Protein AF-A0A8T4UJD9-F1 (afdb_monomer_lite)

Foldseek 3Di:
DPDPDDDPDDDDDDQAAADLPDDQDDPPHGDAFRRRNCAQLQVRDGVVSRVVLVVLVVVCVVVVHRSSVRSCVPQVVLSVVSNLVNVLVVPDDPVNVVVVCVLCVDPQNVVLVVVDDNSCCVVRVVVSCVVPVVCCVSVVVSPVPPD

Radius of gyration: 18.5 Å; chains: 1; bounding box: 50×48×46 Å

Structure (mmCIF, N/CA/C/O backbone):
data_AF-A0A8T4UJD9-F1
#
_entry.id   AF-A0A8T4UJD9-F1
#
loop_
_atom_site.group_PDB
_atom_site.id
_atom_site.type_symbol
_atom_site.label_atom_id
_atom_site.label_alt_id
_atom_site.label_comp_id
_atom_site.label_asym_id
_atom_site.label_entity_id
_atom_site.label_seq_id
_atom_site.pdbx_PDB_ins_code
_atom_site.Cartn_x
_atom_site.Cartn_y
_atom_site.Cartn_z
_atom_site.occupancy
_atom_site.B_iso_or_equiv
_atom_site.auth_seq_id
_atom_site.auth_comp_id
_atom_site.auth_asym_id
_atom_site.auth_atom_id
_atom_site.pdbx_PDB_model_num
ATOM 1 N N . LYS A 1 1 ? -27.095 26.335 7.998 1.00 52.41 1 LYS A N 1
ATOM 2 C CA . LYS A 1 1 ? -27.497 26.875 6.674 1.00 52.41 1 LYS A CA 1
ATOM 3 C C . LYS A 1 1 ? -27.623 25.713 5.691 1.00 52.41 1 LYS A C 1
ATOM 5 O O . LYS A 1 1 ? -26.601 25.126 5.369 1.00 52.41 1 LYS A O 1
ATOM 10 N N . LYS A 1 2 ? -28.837 25.340 5.259 1.00 57.31 2 LYS A N 1
ATOM 11 C CA . LYS A 1 2 ? -29.008 24.447 4.098 1.00 57.31 2 LYS A CA 1
ATOM 12 C C . LYS A 1 2 ? -28.735 25.287 2.853 1.00 57.31 2 LYS A C 1
ATOM 14 O O . LYS A 1 2 ? -29.499 26.200 2.561 1.00 57.31 2 LYS A O 1
ATOM 19 N N . THR A 1 3 ? -27.613 25.051 2.188 1.00 69.31 3 THR A N 1
ATOM 20 C CA . THR A 1 3 ? -27.377 25.607 0.856 1.00 69.31 3 THR A CA 1
ATOM 21 C C . THR A 1 3 ? -28.299 24.874 -0.117 1.00 69.31 3 THR A C 1
ATOM 23 O O . THR A 1 3 ? -28.356 23.645 -0.112 1.00 69.31 3 THR A O 1
ATOM 26 N N . ASN A 1 4 ? -29.081 25.623 -0.899 1.00 77.19 4 ASN A N 1
ATOM 27 C CA . ASN A 1 4 ? -30.019 25.087 -1.889 1.00 77.19 4 ASN A CA 1
ATOM 28 C C . ASN A 1 4 ? -29.232 24.650 -3.142 1.00 77.19 4 ASN A C 1
ATOM 30 O O . ASN A 1 4 ? -29.321 25.251 -4.210 1.00 77.19 4 ASN A O 1
ATOM 34 N N . SER A 1 5 ? -28.338 23.680 -2.957 1.00 83.75 5 SER A N 1
ATOM 35 C CA . SER A 1 5 ? -27.352 23.259 -3.950 1.00 83.75 5 SER A CA 1
ATOM 36 C C . SER A 1 5 ? -27.985 22.269 -4.923 1.00 83.75 5 SER A C 1
ATOM 38 O O . SER A 1 5 ? -28.478 21.220 -4.508 1.00 83.75 5 SER A O 1
ATOM 40 N N . LYS A 1 6 ? -27.950 22.576 -6.222 1.00 91.81 6 LYS A N 1
ATOM 41 C CA . LYS A 1 6 ? -28.405 21.661 -7.275 1.00 91.81 6 LYS A CA 1
ATOM 42 C C . LYS A 1 6 ? -27.274 20.702 -7.651 1.00 91.81 6 LYS A C 1
ATOM 44 O O . LYS A 1 6 ? -26.151 21.139 -7.892 1.00 91.81 6 LYS A O 1
ATOM 49 N N . ILE A 1 7 ? -27.568 19.405 -7.719 1.00 91.94 7 ILE A N 1
ATOM 50 C CA . ILE A 1 7 ? -26.617 18.406 -8.222 1.00 91.94 7 ILE A C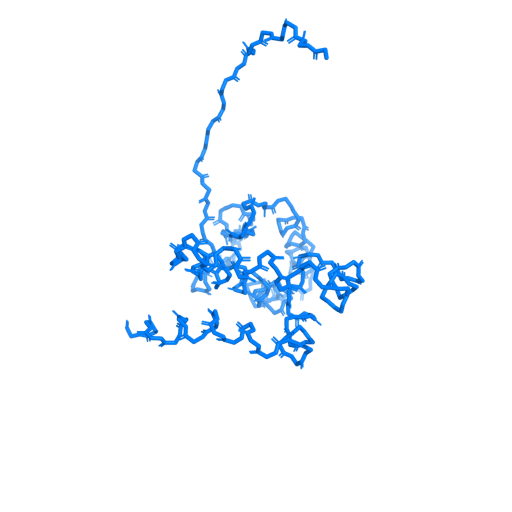A 1
ATOM 51 C C . ILE A 1 7 ? -26.430 18.638 -9.725 1.00 91.94 7 ILE A C 1
ATOM 53 O O . ILE A 1 7 ? -27.404 18.634 -10.476 1.00 91.94 7 ILE A O 1
ATOM 57 N N . VAL A 1 8 ? -25.184 18.872 -10.146 1.00 95.00 8 VAL A N 1
ATOM 58 C CA . VAL A 1 8 ? -24.836 19.170 -11.547 1.00 95.00 8 VAL A CA 1
ATOM 59 C C . VAL A 1 8 ? -24.560 17.891 -12.338 1.00 95.00 8 VAL A C 1
ATOM 61 O O . VAL A 1 8 ? -24.958 17.795 -13.494 1.00 95.00 8 VAL A O 1
ATOM 64 N N . CYS A 1 9 ? -23.897 16.901 -11.733 1.00 95.19 9 CYS A N 1
ATOM 65 C CA . CYS A 1 9 ? -23.603 15.627 -12.387 1.00 95.19 9 CYS A CA 1
ATOM 66 C C . CYS A 1 9 ? -23.326 14.500 -11.380 1.00 95.19 9 CYS A C 1
ATOM 68 O O . CYS A 1 9 ? -23.008 14.752 -10.216 1.00 95.19 9 CYS A O 1
ATOM 70 N N . TYR A 1 10 ? -23.409 13.261 -11.871 1.00 94.94 10 TYR A N 1
ATOM 71 C CA . TYR A 1 10 ? -22.918 12.055 -11.209 1.00 94.94 10 TYR A CA 1
ATOM 72 C C . TYR A 1 10 ? -21.833 11.432 -12.084 1.00 94.94 10 TYR A C 1
ATOM 74 O O . TYR A 1 10 ? -22.003 11.328 -13.298 1.00 94.94 10 TYR A O 1
ATOM 82 N N . GLN A 1 11 ? -20.726 11.016 -11.476 1.00 95.00 11 GLN A N 1
ATOM 83 C CA . GLN A 1 11 ? -19.621 10.358 -12.169 1.00 95.00 11 GLN A CA 1
ATOM 84 C C . GLN A 1 11 ? -19.287 9.049 -11.463 1.00 95.00 11 GLN A C 1
ATOM 86 O O . GLN A 1 11 ? -19.351 8.956 -10.236 1.00 95.00 11 GLN A O 1
ATOM 91 N N . SER A 1 12 ? -18.947 8.033 -12.249 1.00 94.06 12 SER A N 1
ATOM 92 C CA . SER A 1 12 ? -18.548 6.720 -11.754 1.00 94.06 12 SER A CA 1
ATOM 93 C C . SER A 1 12 ? -17.463 6.134 -12.649 1.00 94.06 12 SER A C 1
ATOM 95 O O . SER A 1 12 ? -17.314 6.537 -13.801 1.00 94.06 12 SER A O 1
ATOM 97 N N . GLY A 1 13 ? -16.698 5.194 -12.107 1.00 92.00 13 GLY A N 1
ATOM 98 C CA . GLY A 1 13 ? -15.631 4.515 -12.824 1.00 92.00 13 GLY A CA 1
ATOM 99 C C . GLY A 1 13 ? -15.171 3.286 -12.056 1.00 92.00 13 GLY A C 1
ATOM 100 O O . GLY A 1 13 ? -15.337 3.200 -10.836 1.00 92.00 13 GLY A O 1
ATOM 101 N N . MET A 1 14 ? -14.614 2.321 -12.781 1.00 93.94 14 MET A N 1
ATOM 102 C CA . MET A 1 14 ? -13.975 1.165 -12.162 1.00 93.94 14 MET A CA 1
ATOM 103 C C . MET A 1 14 ? -12.636 1.583 -11.561 1.00 93.94 14 MET A C 1
ATOM 105 O O . MET A 1 14 ? -11.903 2.366 -12.157 1.00 93.94 14 MET A O 1
ATOM 109 N N . ILE A 1 15 ? -12.317 1.038 -10.388 1.00 93.06 15 ILE A N 1
ATOM 110 C CA . ILE A 1 15 ? -11.059 1.314 -9.694 1.00 93.06 15 ILE A CA 1
ATOM 111 C C . ILE A 1 15 ? -10.286 0.001 -9.583 1.00 93.06 15 ILE A C 1
ATOM 113 O O . ILE A 1 15 ? -10.808 -0.949 -8.987 1.00 93.06 15 ILE A O 1
ATOM 117 N N . PRO A 1 16 ? -9.069 -0.082 -10.145 1.00 94.25 16 PRO A N 1
ATOM 118 C CA . PRO A 1 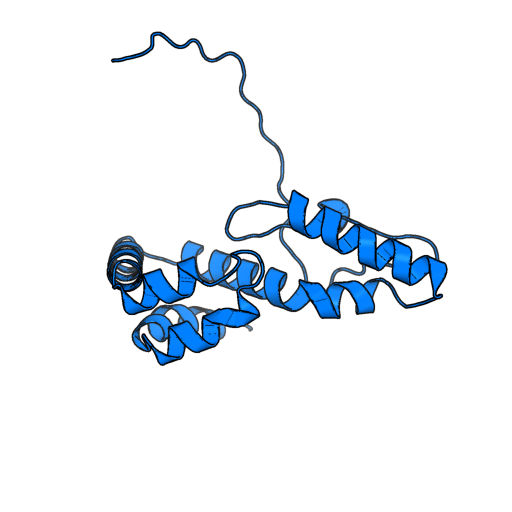16 ? -8.287 -1.303 -10.100 1.00 94.25 16 PRO A CA 1
ATOM 119 C C . PRO A 1 16 ? -7.814 -1.589 -8.674 1.00 94.25 16 PRO A C 1
ATOM 121 O O . PRO A 1 16 ? -7.570 -0.690 -7.864 1.00 94.25 16 PRO A O 1
ATOM 124 N N . VAL A 1 17 ? -7.669 -2.875 -8.372 1.00 91.44 17 VAL A N 1
ATOM 125 C CA . VAL A 1 17 ? -7.107 -3.354 -7.110 1.00 91.44 17 VAL A CA 1
ATOM 126 C C . VAL A 1 17 ? -5.673 -3.790 -7.367 1.00 91.44 17 VAL A C 1
ATOM 128 O O . VAL A 1 17 ? -5.396 -4.473 -8.348 1.00 91.44 17 VAL A O 1
ATOM 131 N N . TYR A 1 18 ? -4.768 -3.391 -6.477 1.00 94.50 18 TYR A N 1
ATOM 132 C CA . TYR A 1 18 ? -3.362 -3.763 -6.552 1.00 94.50 18 TYR A CA 1
ATOM 133 C C . TYR A 1 18 ? -3.170 -5.287 -6.615 1.00 94.50 18 TYR A C 1
ATOM 135 O O . TYR A 1 18 ? -3.687 -6.011 -5.762 1.00 94.50 18 TYR A O 1
ATOM 143 N N . ASP A 1 19 ? -2.366 -5.757 -7.569 1.00 94.06 1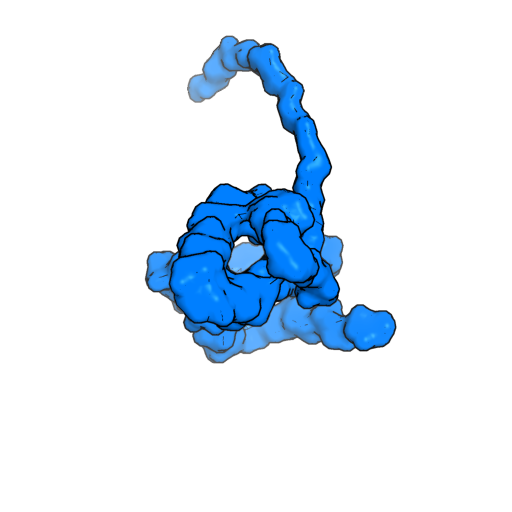9 ASP A N 1
ATOM 144 C CA . ASP A 1 19 ? -1.905 -7.144 -7.652 1.00 94.06 19 ASP A CA 1
ATOM 145 C C . ASP A 1 19 ? -0.373 -7.188 -7.689 1.00 94.06 19 ASP A C 1
ATOM 147 O O . ASP A 1 19 ? 0.277 -6.653 -8.587 1.00 94.06 19 ASP A O 1
ATOM 151 N N . ARG A 1 20 ? 0.220 -7.878 -6.710 1.00 90.75 20 ARG A N 1
ATOM 152 C CA . ARG A 1 20 ? 1.674 -8.052 -6.600 1.00 90.75 20 ARG A CA 1
ATOM 153 C C . ARG A 1 20 ? 2.255 -8.880 -7.755 1.00 90.75 20 ARG A C 1
ATOM 155 O O . ARG A 1 20 ? 3.439 -8.737 -8.062 1.00 90.75 20 ARG A O 1
ATOM 162 N N . LYS A 1 21 ? 1.456 -9.768 -8.356 1.00 92.94 21 LYS A N 1
ATOM 163 C CA . LYS A 1 21 ? 1.877 -10.658 -9.450 1.00 92.94 21 LYS A CA 1
ATOM 164 C C . LYS A 1 21 ? 1.837 -9.978 -10.819 1.00 92.94 21 LYS A C 1
ATOM 166 O O . LYS A 1 21 ? 2.421 -10.517 -11.757 1.00 92.94 21 LYS A O 1
ATOM 171 N N . LEU A 1 22 ? 1.202 -8.810 -10.932 1.00 94.06 22 LEU A N 1
ATOM 172 C CA . LEU A 1 22 ? 1.130 -8.061 -12.180 1.00 94.06 22 LEU A CA 1
ATOM 173 C C . LEU A 1 22 ? 2.541 -7.708 -12.667 1.00 94.06 22 LEU A C 1
ATOM 175 O O . LEU A 1 22 ? 3.346 -7.148 -11.917 1.00 94.06 22 LEU A O 1
ATOM 179 N N . LYS A 1 23 ? 2.840 -8.039 -13.924 1.00 95.50 23 LYS A N 1
ATOM 180 C CA . LYS A 1 23 ? 4.053 -7.582 -14.605 1.00 95.50 23 LYS A CA 1
ATOM 181 C C . LYS A 1 23 ? 3.771 -6.221 -15.223 1.00 95.50 23 LYS A C 1
ATOM 183 O O . LYS A 1 23 ? 2.858 -6.101 -16.033 1.00 95.50 23 LYS A O 1
ATOM 188 N N . THR A 1 24 ? 4.551 -5.212 -14.857 1.00 97.00 24 THR A N 1
ATOM 189 C CA . THR A 1 24 ? 4.398 -3.850 -15.399 1.00 97.00 24 THR A CA 1
ATOM 190 C C . THR A 1 24 ? 5.462 -3.501 -16.431 1.00 97.00 24 THR A C 1
ATOM 192 O O . THR A 1 24 ? 5.542 -2.351 -16.854 1.00 97.00 24 THR A O 1
ATOM 195 N N . GLN A 1 25 ? 6.301 -4.467 -16.801 1.00 97.12 25 GLN A N 1
ATOM 196 C CA . GLN A 1 25 ? 7.297 -4.335 -17.850 1.00 97.12 25 GLN A CA 1
ATOM 197 C C . GLN A 1 25 ? 7.336 -5.611 -18.689 1.00 97.12 25 GLN A C 1
ATOM 199 O O . GLN A 1 25 ? 7.445 -6.712 -18.142 1.00 97.12 25 GLN A O 1
ATOM 204 N N . ASP A 1 26 ? 7.323 -5.442 -20.006 1.00 96.62 26 ASP A N 1
ATOM 205 C CA . ASP A 1 26 ? 7.720 -6.466 -20.969 1.00 96.62 26 ASP A CA 1
ATOM 206 C C . ASP A 1 26 ? 8.483 -5.807 -22.120 1.00 96.62 26 ASP A C 1
ATOM 208 O O . ASP A 1 26 ? 7.939 -4.969 -22.839 1.00 96.62 26 ASP A O 1
ATOM 212 N N . LYS A 1 27 ? 9.767 -6.150 -22.278 1.00 93.38 27 LYS A N 1
ATOM 213 C CA . LYS A 1 27 ? 10.682 -5.485 -23.222 1.00 93.38 27 LYS A CA 1
ATOM 214 C C . LYS A 1 27 ? 10.622 -3.952 -23.050 1.00 93.38 27 LYS A C 1
ATOM 216 O O . LYS A 1 27 ? 10.967 -3.455 -21.978 1.00 93.38 27 LYS A O 1
ATOM 221 N N . ASN A 1 28 ? 10.144 -3.240 -24.074 1.00 94.06 28 ASN A N 1
ATOM 222 C CA . ASN A 1 28 ? 10.012 -1.780 -24.123 1.00 94.06 28 ASN A CA 1
ATOM 223 C C . ASN A 1 28 ? 8.579 -1.294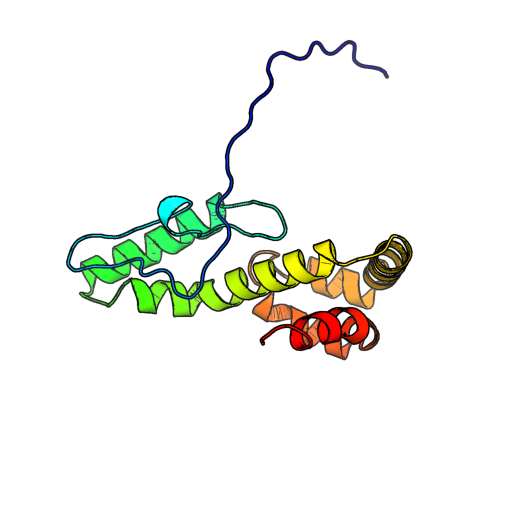 -23.825 1.00 94.06 28 ASN A C 1
ATOM 225 O O . ASN A 1 28 ? 8.239 -0.150 -24.119 1.00 94.06 28 ASN A O 1
ATOM 229 N N . ILE A 1 29 ? 7.720 -2.164 -23.289 1.00 96.62 29 ILE A N 1
ATOM 230 C CA . ILE A 1 29 ? 6.346 -1.851 -22.893 1.00 96.62 29 ILE A CA 1
ATOM 231 C C . ILE A 1 29 ? 6.310 -1.698 -21.375 1.00 96.62 29 ILE A C 1
ATOM 233 O O . ILE A 1 29 ? 6.777 -2.574 -20.644 1.00 96.62 29 ILE A O 1
ATOM 237 N N . TYR A 1 30 ? 5.718 -0.598 -20.908 1.00 97.44 30 TYR A N 1
ATOM 238 C CA . TYR A 1 30 ? 5.634 -0.250 -19.493 1.00 97.44 30 TYR A CA 1
ATOM 239 C C . TYR A 1 30 ? 4.201 0.132 -19.123 1.00 97.44 30 TYR A C 1
ATOM 241 O O . TYR A 1 30 ? 3.562 0.916 -19.824 1.00 97.44 30 TYR A O 1
ATOM 249 N N . LEU A 1 31 ? 3.702 -0.403 -18.008 1.00 97.38 31 LEU A N 1
ATOM 250 C CA . LEU A 1 31 ? 2.397 -0.048 -17.447 1.00 97.38 31 LEU A CA 1
ATOM 251 C C . LEU A 1 31 ? 2.572 0.892 -16.259 1.00 97.38 31 LEU A C 1
ATOM 253 O O . LEU A 1 31 ? 3.447 0.681 -15.422 1.00 97.38 31 LEU A O 1
ATOM 257 N N . ILE A 1 32 ? 1.693 1.885 -16.142 1.00 96.44 32 ILE A N 1
ATOM 258 C CA . ILE A 1 32 ? 1.712 2.849 -15.043 1.00 96.44 32 ILE A CA 1
ATOM 259 C C . ILE A 1 32 ? 0.300 3.220 -14.587 1.00 96.44 32 ILE A C 1
ATOM 261 O O . ILE A 1 32 ? -0.666 3.118 -15.343 1.00 96.44 32 ILE A O 1
ATOM 265 N N . GLY A 1 33 ? 0.189 3.664 -13.337 1.00 95.31 33 GLY A N 1
ATOM 266 C CA . GLY A 1 33 ? -1.050 4.162 -12.756 1.00 95.31 33 GLY A CA 1
ATOM 267 C C . GLY A 1 33 ? -2.118 3.084 -12.664 1.00 95.31 33 GLY A C 1
ATOM 268 O O . GLY A 1 33 ? -1.829 1.956 -12.259 1.00 95.31 33 GLY A O 1
ATOM 269 N N . ASP A 1 34 ? -3.346 3.421 -13.049 1.00 95.06 34 ASP A N 1
ATOM 270 C CA . ASP A 1 34 ? -4.483 2.502 -12.970 1.00 95.06 34 ASP A CA 1
ATOM 271 C C . ASP A 1 34 ? -4.260 1.240 -13.820 1.00 95.06 34 ASP A C 1
ATOM 273 O O . ASP A 1 34 ? -4.565 0.136 -13.368 1.00 95.06 34 ASP A O 1
ATOM 277 N N . ALA A 1 35 ? -3.610 1.364 -14.984 1.00 95.00 35 ALA A N 1
ATOM 278 C CA . ALA A 1 35 ? -3.247 0.218 -15.824 1.00 95.00 35 ALA A CA 1
ATOM 279 C C . ALA A 1 35 ? -2.267 -0.751 -15.132 1.00 95.00 35 ALA A C 1
ATOM 281 O O . ALA A 1 35 ? -2.227 -1.934 -15.458 1.00 95.00 35 ALA A O 1
ATOM 282 N N . ALA A 1 36 ? -1.493 -0.261 -14.160 1.00 95.62 36 ALA A N 1
ATOM 283 C CA . ALA A 1 36 ? -0.569 -1.049 -13.347 1.00 95.62 36 ALA A CA 1
ATOM 284 C C . ALA A 1 36 ? -1.119 -1.389 -11.946 1.00 95.62 36 ALA A C 1
ATOM 286 O O . ALA A 1 36 ? -0.374 -1.870 -11.091 1.00 95.62 36 ALA A O 1
ATOM 287 N N . GLY A 1 37 ? -2.396 -1.101 -11.665 1.00 94.38 37 GLY A N 1
ATOM 288 C CA . GLY A 1 37 ? -2.995 -1.328 -10.346 1.00 94.38 37 GLY A CA 1
ATOM 289 C C . GLY A 1 37 ? -2.363 -0.495 -9.224 1.00 94.38 37 GLY A C 1
ATOM 290 O O . GLY A 1 37 ? -2.422 -0.888 -8.058 1.00 94.38 37 GLY A O 1
ATOM 291 N N . MET A 1 38 ? -1.747 0.647 -9.546 1.00 95.31 38 MET A N 1
ATOM 292 C CA . MET A 1 38 ? -1.056 1.531 -8.595 1.00 95.31 38 MET A CA 1
ATOM 293 C C . MET A 1 38 ? -2.046 2.408 -7.819 1.00 95.31 38 MET A C 1
ATOM 295 O O . MET A 1 38 ? -1.956 3.634 -7.808 1.00 95.31 38 MET A O 1
ATOM 299 N N . VAL A 1 39 ? -3.009 1.770 -7.158 1.00 95.12 39 VAL A N 1
ATOM 300 C CA . VAL A 1 39 ? -4.065 2.443 -6.404 1.00 95.12 39 VAL A CA 1
ATOM 301 C C . VAL A 1 39 ? -3.999 2.058 -4.936 1.00 95.12 39 VAL A C 1
ATOM 303 O O . VAL A 1 39 ? -3.936 0.887 -4.554 1.00 95.12 39 VAL A O 1
ATO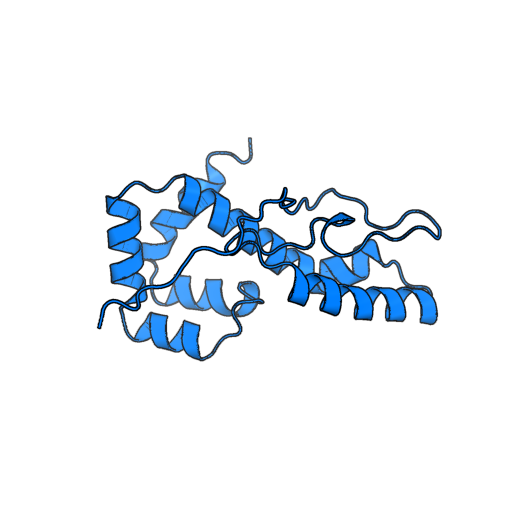M 306 N N . LYS A 1 40 ? -4.100 3.074 -4.083 1.00 94.50 40 LYS A N 1
ATOM 307 C CA . LYS A 1 40 ? -4.299 2.939 -2.645 1.00 94.50 40 LYS A CA 1
ATOM 308 C C . LYS A 1 40 ? -5.639 2.271 -2.352 1.00 94.50 40 LYS A C 1
ATOM 310 O O . LYS A 1 40 ? -6.646 2.954 -2.193 1.00 94.50 40 LYS A O 1
ATOM 315 N N . ALA A 1 41 ? -5.668 0.950 -2.207 1.00 93.06 41 ALA A N 1
ATOM 316 C CA . ALA A 1 41 ? -6.914 0.202 -1.988 1.00 93.06 41 ALA A CA 1
ATOM 317 C C . ALA A 1 41 ? -7.717 0.640 -0.738 1.00 93.06 41 ALA A C 1
ATOM 319 O O . ALA A 1 41 ? -8.920 0.389 -0.651 1.00 93.06 41 ALA A O 1
ATOM 320 N N . SER A 1 42 ? -7.076 1.303 0.231 1.00 91.56 42 SER A N 1
ATOM 321 C CA . SER A 1 42 ? -7.721 1.806 1.450 1.00 91.56 42 SER A CA 1
ATOM 322 C C . SER A 1 42 ? -8.568 3.068 1.234 1.00 91.56 42 SER A C 1
ATOM 324 O O . SER A 1 42 ? -9.550 3.251 1.945 1.00 91.56 42 SER A O 1
ATOM 326 N N . SER A 1 43 ? -8.224 3.920 0.263 1.00 91.12 43 SER A N 1
ATOM 327 C CA . SER A 1 43 ? -8.929 5.185 -0.015 1.00 91.12 43 SER A CA 1
ATOM 328 C C . SER A 1 43 ? -9.272 5.400 -1.490 1.00 91.12 43 SER A C 1
ATOM 330 O O . SER A 1 43 ? -9.847 6.427 -1.829 1.00 91.12 43 SER A O 1
ATOM 332 N N . HIS A 1 44 ? -8.907 4.455 -2.355 1.00 91.81 44 HIS A N 1
ATOM 333 C CA . HIS A 1 44 ? -9.040 4.503 -3.812 1.00 91.81 44 HIS A CA 1
ATOM 334 C C . HIS A 1 44 ? -8.241 5.619 -4.511 1.00 91.81 44 HIS A C 1
ATOM 336 O O . HIS A 1 44 ? -8.545 5.993 -5.637 1.00 91.81 44 HIS A O 1
ATOM 342 N N . GLY A 1 45 ? -7.203 6.157 -3.863 1.00 91.62 45 GLY A N 1
ATOM 343 C CA . GLY A 1 45 ? -6.347 7.185 -4.462 1.00 91.62 45 GLY A CA 1
ATOM 344 C C . GLY A 1 45 ? -5.228 6.587 -5.320 1.00 91.62 45 GLY A C 1
ATOM 345 O O . GLY A 1 45 ? -4.395 5.850 -4.794 1.00 91.62 45 GLY A O 1
ATOM 346 N N . GLY A 1 46 ? -5.177 6.922 -6.612 1.00 93.00 46 GLY A N 1
ATOM 347 C CA . GLY A 1 46 ? -4.110 6.489 -7.533 1.00 93.00 46 GLY A CA 1
ATOM 348 C C . GLY A 1 46 ? -3.041 7.550 -7.822 1.00 93.00 46 GLY A C 1
ATOM 349 O O . GLY A 1 46 ? -1.874 7.218 -7.983 1.00 93.00 46 GLY A O 1
ATOM 350 N N . ILE A 1 47 ? -3.407 8.839 -7.805 1.00 94.94 47 ILE A N 1
ATOM 351 C CA . ILE A 1 47 ? -2.574 9.953 -8.309 1.00 94.94 47 ILE A CA 1
ATOM 352 C C . ILE A 1 47 ? -1.146 9.936 -7.747 1.00 94.94 47 ILE A C 1
ATOM 354 O O . ILE A 1 47 ? -0.180 9.998 -8.506 1.00 94.94 47 ILE A O 1
ATOM 358 N N . PHE A 1 48 ? -1.007 9.819 -6.424 1.00 95.31 48 PHE A N 1
ATOM 359 C CA . PHE A 1 48 ? 0.298 9.827 -5.766 1.00 95.31 48 PHE A CA 1
ATOM 360 C C . PHE A 1 48 ? 1.201 8.681 -6.242 1.00 95.31 48 PHE A C 1
ATOM 362 O O . PHE A 1 48 ? 2.367 8.904 -6.578 1.00 95.31 48 PHE A O 1
ATOM 369 N N . TYR A 1 49 ? 0.668 7.457 -6.279 1.00 95.56 49 TYR A N 1
ATOM 370 C CA . TYR A 1 49 ? 1.434 6.278 -6.670 1.00 95.56 49 TYR A CA 1
ATOM 371 C C . TYR A 1 49 ? 1.747 6.299 -8.164 1.00 95.56 49 TYR A C 1
ATOM 373 O O . TYR A 1 49 ? 2.883 6.003 -8.521 1.00 95.56 49 TYR A O 1
ATOM 381 N N . SER A 1 50 ? 0.810 6.743 -9.008 1.00 94.94 50 SER A N 1
ATOM 382 C CA . SER A 1 50 ? 1.043 6.969 -10.439 1.00 94.94 50 SER A CA 1
ATOM 383 C C . SER A 1 50 ? 2.208 7.933 -10.665 1.00 94.94 50 SER A C 1
ATOM 385 O O . SER A 1 50 ? 3.169 7.590 -11.344 1.00 94.94 50 SER A O 1
ATOM 387 N N . MET A 1 51 ? 2.179 9.113 -10.036 1.00 95.88 51 MET A N 1
ATOM 388 C CA . MET A 1 51 ? 3.245 10.113 -10.182 1.00 95.88 51 MET A CA 1
ATOM 389 C C . MET A 1 51 ? 4.590 9.626 -9.636 1.00 95.88 51 MET A C 1
ATOM 391 O O . MET A 1 51 ? 5.640 9.892 -10.222 1.00 95.88 51 MET A O 1
ATOM 395 N N . SER A 1 52 ? 4.574 8.904 -8.516 1.00 96.38 52 SER A N 1
ATOM 396 C CA . SER A 1 52 ? 5.790 8.344 -7.918 1.00 96.38 52 SER A CA 1
ATOM 397 C C . SER A 1 52 ? 6.393 7.259 -8.811 1.00 96.38 52 SER A C 1
ATOM 399 O O . SER A 1 52 ? 7.601 7.250 -9.043 1.00 96.38 52 SER A O 1
ATOM 401 N N . ALA A 1 53 ? 5.554 6.397 -9.382 1.00 96.75 53 ALA A N 1
ATOM 402 C CA . ALA A 1 53 ? 5.960 5.375 -10.335 1.00 96.75 53 ALA A CA 1
ATOM 403 C C . ALA A 1 53 ? 6.553 5.962 -11.622 1.00 96.75 53 ALA A C 1
ATOM 405 O O . ALA A 1 53 ? 7.487 5.369 -12.162 1.00 96.75 53 ALA A O 1
ATOM 406 N N . SER A 1 54 ? 6.097 7.137 -12.076 1.00 97.06 54 SER A N 1
ATOM 407 C CA . SER A 1 54 ? 6.662 7.808 -13.258 1.00 97.06 54 SER A CA 1
ATOM 408 C C . SER A 1 54 ? 8.136 8.145 -13.066 1.00 97.06 54 SER A C 1
ATOM 410 O O . SER A 1 54 ? 8.927 8.000 -13.992 1.00 97.06 54 SER A O 1
ATOM 412 N N . LYS A 1 55 ? 8.534 8.542 -11.851 1.00 97.69 55 LYS A N 1
ATOM 413 C CA . LYS A 1 55 ? 9.941 8.835 -11.537 1.00 97.69 55 LYS A CA 1
ATOM 414 C C . LYS A 1 55 ? 10.811 7.587 -11.673 1.00 97.69 55 LYS A C 1
ATOM 416 O O . LYS A 1 55 ? 11.898 7.656 -12.237 1.00 97.69 55 LYS A O 1
ATOM 421 N N . TYR A 1 56 ? 10.311 6.443 -11.205 1.00 97.75 56 TYR A N 1
ATOM 422 C CA . TYR A 1 56 ? 11.001 5.161 -11.357 1.00 97.75 56 TYR A CA 1
ATOM 423 C C . TYR A 1 56 ? 11.014 4.678 -12.807 1.00 97.75 56 TYR A C 1
ATOM 425 O O . TYR A 1 56 ? 11.992 4.069 -13.225 1.00 97.75 56 TYR A O 1
ATOM 433 N N . LEU A 1 57 ? 9.976 4.975 -13.592 1.00 97.94 57 LEU A N 1
ATOM 434 C CA . LEU A 1 57 ? 9.969 4.670 -15.021 1.00 97.94 57 LEU A CA 1
ATOM 435 C C . LEU A 1 57 ? 11.073 5.448 -15.743 1.00 97.94 57 LEU A C 1
ATOM 437 O O . LEU A 1 57 ? 11.894 4.845 -16.428 1.00 97.94 57 LEU A O 1
ATOM 441 N N . VAL A 1 58 ? 11.151 6.761 -15.520 1.00 97.88 58 VAL A N 1
ATOM 442 C CA . VAL A 1 58 ? 12.205 7.610 -16.093 1.00 97.88 58 VAL A CA 1
ATOM 443 C C . VAL A 1 58 ? 13.598 7.121 -15.680 1.00 97.88 58 VAL A C 1
ATOM 445 O O . VAL A 1 58 ? 14.447 6.923 -16.545 1.00 97.88 58 VAL A O 1
ATOM 448 N N . ASP A 1 59 ? 13.823 6.846 -14.388 1.00 97.81 59 ASP A N 1
ATOM 449 C CA . ASP A 1 59 ? 15.096 6.288 -13.899 1.00 97.81 59 ASP A CA 1
ATOM 450 C C . ASP A 1 59 ? 15.423 4.939 -14.557 1.00 97.81 59 ASP A C 1
ATOM 452 O O . ASP A 1 59 ? 16.572 4.690 -14.920 1.00 97.81 59 ASP A O 1
ATOM 456 N N . SER A 1 60 ? 14.420 4.078 -14.749 1.00 97.75 60 SER A N 1
ATOM 457 C CA . SER A 1 60 ? 14.619 2.773 -15.379 1.00 97.75 60 SER A CA 1
ATOM 458 C C . SER A 1 60 ? 15.031 2.872 -16.845 1.00 97.75 60 SER A C 1
ATOM 460 O O . SER A 1 60 ? 15.900 2.116 -17.269 1.00 97.75 60 SER A O 1
ATOM 462 N N . ILE A 1 61 ? 14.472 3.831 -17.588 1.00 97.44 61 ILE A N 1
ATOM 463 C CA . ILE A 1 61 ? 14.789 4.048 -19.002 1.00 97.44 61 ILE A CA 1
ATOM 464 C C . ILE A 1 61 ? 16.186 4.660 -19.140 1.00 97.44 61 ILE A C 1
ATOM 466 O O . ILE A 1 61 ? 17.008 4.135 -19.883 1.00 97.44 61 ILE A O 1
ATOM 470 N N . ILE A 1 62 ? 16.475 5.734 -18.397 1.00 98.06 62 ILE A N 1
ATOM 471 C CA . ILE A 1 62 ? 17.760 6.449 -18.483 1.00 98.06 62 ILE A CA 1
ATOM 472 C C . ILE A 1 62 ? 18.925 5.545 -18.067 1.00 98.06 62 ILE A C 1
ATOM 474 O O . ILE A 1 62 ? 19.965 5.540 -18.717 1.00 98.06 62 ILE A O 1
ATOM 478 N N . ASN A 1 63 ? 18.751 4.773 -16.994 1.00 97.62 63 ASN A N 1
ATOM 479 C CA . ASN A 1 63 ? 19.824 3.967 -16.411 1.00 97.62 63 ASN A CA 1
ATOM 480 C C . ASN A 1 63 ? 19.751 2.480 -16.788 1.00 97.62 63 ASN A C 1
ATOM 482 O O . ASN A 1 63 ? 20.424 1.665 -16.157 1.00 97.62 63 ASN A O 1
ATOM 486 N N . ASN A 1 64 ? 18.922 2.116 -17.772 1.00 96.12 64 ASN A N 1
ATOM 487 C CA . ASN A 1 64 ? 18.714 0.740 -18.235 1.00 96.12 64 ASN A CA 1
ATOM 488 C C . ASN A 1 64 ? 18.462 -0.268 -17.087 1.00 96.12 64 ASN A C 1
ATOM 490 O O . ASN A 1 64 ? 19.051 -1.350 -17.028 1.00 96.12 64 ASN A O 1
ATOM 494 N N . LYS A 1 65 ? 17.608 0.109 -16.127 1.00 97.12 65 LYS A N 1
ATOM 495 C CA . LYS A 1 65 ? 17.223 -0.738 -14.983 1.00 97.12 65 LYS A CA 1
ATOM 496 C C . LYS A 1 65 ? 15.924 -1.486 -15.283 1.00 97.12 65 LYS A C 1
ATOM 498 O O . LYS A 1 65 ? 15.106 -1.064 -16.094 1.00 97.12 65 LYS A O 1
ATOM 503 N N . ASN A 1 66 ? 15.677 -2.571 -14.552 1.00 97.12 66 ASN A N 1
ATOM 504 C CA . ASN A 1 66 ? 14.377 -3.237 -14.580 1.00 97.12 66 ASN A CA 1
ATOM 505 C C . ASN A 1 66 ? 13.325 -2.386 -13.841 1.00 97.12 66 ASN A C 1
ATOM 507 O O . ASN A 1 66 ? 13.395 -2.232 -12.618 1.00 97.12 66 ASN A O 1
ATOM 511 N N . TYR A 1 67 ? 12.358 -1.843 -14.582 1.00 97.81 67 TYR A N 1
ATOM 512 C CA . TYR A 1 67 ? 11.282 -1.003 -14.060 1.00 97.81 67 TYR A CA 1
ATOM 513 C C . TYR A 1 67 ? 10.419 -1.749 -13.044 1.00 97.81 67 TYR A C 1
ATOM 515 O O . TYR A 1 67 ? 10.189 -1.230 -11.951 1.00 97.81 67 TYR A O 1
ATOM 523 N N . ASP A 1 68 ? 9.973 -2.962 -13.391 1.00 96.44 68 ASP A N 1
ATOM 524 C CA . ASP A 1 68 ? 9.055 -3.764 -12.570 1.00 96.44 68 ASP A CA 1
ATOM 525 C C . ASP A 1 68 ? 9.615 -3.983 -11.157 1.00 96.44 68 ASP A C 1
ATOM 527 O O . ASP A 1 68 ? 8.940 -3.732 -10.159 1.00 96.44 68 ASP A O 1
ATOM 531 N N . SER A 1 69 ? 10.893 -4.344 -11.063 1.00 96.56 69 SER A N 1
ATOM 532 C CA . SER A 1 69 ? 11.612 -4.485 -9.797 1.00 96.56 69 SER A CA 1
ATOM 533 C C . SER A 1 69 ? 11.792 -3.143 -9.080 1.00 96.56 69 SER A C 1
ATOM 535 O O . SER A 1 69 ? 11.563 -3.040 -7.870 1.00 96.56 69 SER A O 1
ATOM 537 N N . LEU A 1 70 ? 12.164 -2.091 -9.817 1.00 97.38 70 LEU A N 1
ATOM 538 C CA . LEU A 1 70 ? 12.496 -0.787 -9.249 1.00 97.38 70 LEU A CA 1
ATOM 539 C C . LEU A 1 70 ? 11.308 -0.140 -8.530 1.00 97.38 70 LEU A C 1
ATOM 541 O O . LEU A 1 70 ? 11.446 0.258 -7.371 1.00 97.38 70 LEU A O 1
ATOM 545 N N . TRP A 1 71 ? 10.138 -0.037 -9.163 1.00 97.00 71 TRP A N 1
ATOM 546 C CA . TRP A 1 71 ? 8.993 0.589 -8.493 1.00 97.00 71 TRP A CA 1
ATOM 547 C C . TRP A 1 71 ? 8.437 -0.313 -7.382 1.00 97.00 71 TRP A C 1
ATOM 549 O O . TRP A 1 71 ? 8.074 0.199 -6.320 1.00 97.00 71 TRP A O 1
ATOM 559 N N . LYS A 1 72 ? 8.424 -1.648 -7.559 1.00 96.38 72 LYS A N 1
ATOM 560 C CA . LYS A 1 72 ? 7.944 -2.591 -6.529 1.00 96.38 72 LYS A CA 1
ATOM 561 C C . LYS A 1 72 ? 8.782 -2.518 -5.262 1.00 96.38 72 LYS A C 1
ATOM 563 O O . LYS A 1 72 ? 8.217 -2.534 -4.170 1.00 96.38 72 LYS A O 1
ATOM 568 N N . LYS A 1 73 ? 10.102 -2.370 -5.396 1.00 96.19 73 LYS A N 1
ATOM 569 C CA . LYS A 1 73 ? 11.014 -2.181 -4.261 1.00 96.19 73 LYS A CA 1
ATOM 570 C C . LYS A 1 73 ? 10.660 -0.947 -3.426 1.00 96.19 73 LYS A C 1
ATOM 572 O O . LYS A 1 73 ? 10.825 -0.976 -2.213 1.00 96.19 73 LYS A O 1
ATOM 577 N N . ASN A 1 74 ? 10.186 0.122 -4.066 1.00 96.12 74 ASN A N 1
ATOM 578 C CA . ASN A 1 74 ? 9.957 1.406 -3.405 1.00 96.12 74 ASN A CA 1
ATOM 579 C C . ASN A 1 74 ? 8.505 1.634 -2.957 1.00 96.12 74 ASN A C 1
ATOM 581 O O . ASN A 1 74 ? 8.284 2.314 -1.963 1.00 96.12 74 ASN A O 1
ATOM 585 N N . LEU A 1 75 ? 7.522 1.098 -3.686 1.00 96.62 75 LEU A N 1
ATOM 586 C CA . LEU A 1 75 ? 6.092 1.369 -3.466 1.00 96.62 75 LEU A CA 1
ATOM 587 C C . LEU A 1 75 ? 5.268 0.099 -3.217 1.00 96.62 75 LEU A C 1
ATOM 589 O O . LEU A 1 75 ? 4.161 0.170 -2.682 1.00 96.62 75 LEU A O 1
ATOM 593 N N . GLY A 1 76 ? 5.775 -1.068 -3.622 1.00 95.50 76 GLY A N 1
ATOM 594 C CA . GLY A 1 76 ? 5.006 -2.312 -3.645 1.00 95.50 76 GLY A CA 1
ATOM 595 C C . GLY A 1 76 ? 4.585 -2.788 -2.257 1.00 95.50 76 GLY A C 1
ATOM 596 O O . GLY A 1 76 ? 3.458 -3.251 -2.089 1.00 95.50 76 GLY A O 1
ATOM 597 N N . LEU A 1 77 ? 5.447 -2.625 -1.246 1.00 95.25 77 LEU A N 1
ATOM 598 C CA . LEU A 1 77 ? 5.112 -2.986 0.134 1.00 95.25 77 LEU A CA 1
ATOM 599 C C . LEU A 1 77 ? 3.941 -2.152 0.668 1.00 95.25 77 LEU A C 1
ATOM 601 O O . LEU A 1 77 ? 3.017 -2.701 1.263 1.00 95.25 77 LEU A O 1
ATOM 605 N N . ASP A 1 78 ? 3.948 -0.842 0.431 1.00 96.12 78 ASP A N 1
ATOM 606 C CA . ASP A 1 78 ? 2.905 0.066 0.911 1.00 96.12 78 ASP A CA 1
ATOM 607 C C . ASP A 1 78 ? 1.567 -0.140 0.194 1.00 96.12 78 ASP A C 1
ATOM 609 O O . ASP A 1 78 ? 0.513 -0.167 0.837 1.00 96.12 78 ASP A O 1
ATOM 613 N N . LEU A 1 79 ? 1.602 -0.375 -1.121 1.00 96.31 79 LEU A N 1
ATOM 614 C CA . LEU A 1 79 ? 0.419 -0.761 -1.894 1.00 96.31 79 LEU A CA 1
ATOM 615 C C . LEU A 1 79 ? -0.166 -2.089 -1.397 1.00 96.31 79 LEU A C 1
ATOM 617 O O . LEU A 1 79 ? -1.378 -2.199 -1.183 1.00 96.31 79 LEU A O 1
ATOM 621 N N . TRP A 1 80 ? 0.692 -3.075 -1.130 1.00 95.44 80 TRP A N 1
ATOM 622 C CA . TRP A 1 80 ? 0.275 -4.349 -0.552 1.00 95.44 80 TRP A CA 1
ATOM 623 C C . TRP A 1 80 ? -0.328 -4.178 0.849 1.00 95.44 80 TRP A C 1
ATOM 625 O O . TRP A 1 80 ? -1.382 -4.751 1.130 1.00 95.44 80 TRP A O 1
ATOM 635 N N . LEU A 1 81 ? 0.272 -3.357 1.714 1.00 94.38 81 LEU A N 1
ATOM 636 C CA . LEU A 1 81 ? -0.270 -3.054 3.042 1.00 94.38 81 LEU A CA 1
ATOM 637 C C . LEU A 1 81 ? -1.637 -2.373 2.951 1.00 94.38 81 LEU A C 1
ATOM 639 O O . LEU A 1 81 ? -2.548 -2.728 3.697 1.00 94.38 81 LEU A O 1
ATOM 643 N N . HIS A 1 82 ? -1.829 -1.439 2.018 1.00 95.38 82 HIS A N 1
ATOM 644 C CA . HIS A 1 82 ? -3.142 -0.841 1.784 1.00 95.38 82 HIS A CA 1
ATOM 645 C C . HIS A 1 82 ? -4.187 -1.855 1.317 1.00 95.38 82 HIS A C 1
ATOM 647 O O . HIS A 1 82 ? -5.340 -1.764 1.751 1.00 95.38 82 HIS A O 1
ATOM 653 N N . LEU A 1 83 ? -3.800 -2.829 0.492 1.00 94.44 83 LEU A N 1
ATOM 654 C CA . LEU A 1 83 ? -4.670 -3.945 0.127 1.00 94.44 83 LEU A CA 1
ATOM 655 C C . LEU A 1 83 ? -5.044 -4.790 1.350 1.00 94.44 83 LEU A C 1
ATOM 657 O O . LEU A 1 83 ? -6.224 -5.086 1.541 1.00 94.44 83 LEU A O 1
ATOM 661 N N . GLN A 1 84 ? -4.080 -5.122 2.213 1.00 92.12 84 GLN A N 1
ATOM 662 C CA . GLN A 1 84 ? -4.367 -5.867 3.443 1.00 92.12 84 GLN A CA 1
ATOM 663 C C . GLN A 1 84 ? -5.310 -5.084 4.362 1.00 92.12 84 GLN A C 1
ATOM 665 O O . GLN A 1 84 ? -6.317 -5.629 4.804 1.00 92.12 84 GLN A O 1
ATOM 670 N N . ILE A 1 85 ? -5.061 -3.786 4.570 1.00 92.12 85 ILE A N 1
ATOM 671 C CA . ILE A 1 85 ? -5.951 -2.908 5.345 1.00 92.12 85 ILE A CA 1
ATOM 672 C C . ILE A 1 85 ? -7.372 -2.946 4.771 1.00 92.12 85 ILE A C 1
ATOM 674 O O . ILE A 1 85 ? -8.328 -3.147 5.517 1.00 92.12 85 ILE A O 1
ATOM 678 N N . ARG A 1 86 ? -7.534 -2.806 3.449 1.00 92.94 86 ARG A N 1
ATOM 679 C CA . ARG A 1 86 ? -8.854 -2.868 2.806 1.00 92.94 86 ARG A CA 1
ATOM 680 C C . ARG A 1 86 ? -9.535 -4.217 3.032 1.00 92.94 86 ARG A C 1
ATOM 682 O O . ARG A 1 86 ? -10.715 -4.248 3.382 1.00 92.94 86 ARG A O 1
ATOM 689 N N . ASN A 1 87 ? -8.807 -5.314 2.857 1.00 91.44 87 ASN A N 1
ATOM 690 C CA . ASN A 1 87 ? -9.335 -6.662 3.054 1.00 91.44 87 ASN A CA 1
ATOM 691 C C . ASN A 1 87 ? -9.751 -6.907 4.508 1.00 91.44 87 ASN A C 1
ATOM 693 O O . ASN A 1 87 ? -10.785 -7.529 4.745 1.00 91.44 87 ASN A O 1
ATOM 697 N N . THR A 1 88 ? -8.999 -6.378 5.471 1.00 90.38 88 THR A N 1
ATOM 698 C CA . THR A 1 88 ? -9.351 -6.406 6.892 1.00 90.38 88 THR A CA 1
ATOM 699 C C . THR A 1 88 ? -10.633 -5.624 7.157 1.00 90.38 88 THR A C 1
ATOM 701 O O . THR A 1 88 ? -11.579 -6.184 7.712 1.00 90.38 88 THR A O 1
ATOM 704 N N . LEU A 1 89 ? -10.708 -4.368 6.702 1.00 91.50 89 LEU A N 1
ATOM 705 C CA . LEU A 1 89 ? -11.879 -3.509 6.907 1.00 91.50 89 LEU A CA 1
ATOM 706 C C . LEU A 1 89 ? -13.142 -4.098 6.267 1.00 91.50 89 LEU A C 1
ATOM 708 O O . LEU A 1 89 ? -14.201 -4.069 6.878 1.00 91.50 89 LEU A O 1
ATOM 712 N N . LYS A 1 90 ? -13.039 -4.721 5.085 1.00 90.88 90 LYS A N 1
ATOM 713 C CA . LYS A 1 90 ? -14.174 -5.397 4.426 1.00 90.88 90 LYS A CA 1
ATOM 714 C C . LYS A 1 90 ? -14.805 -6.498 5.298 1.00 90.88 90 LYS A C 1
ATOM 716 O O . LYS A 1 90 ? -15.976 -6.812 5.122 1.00 90.88 90 LYS A O 1
ATOM 721 N N . LYS A 1 91 ? -14.043 -7.088 6.226 1.00 89.06 91 LYS A N 1
ATOM 722 C CA . LYS A 1 91 ? -14.476 -8.179 7.120 1.00 89.06 91 LYS A CA 1
ATOM 723 C C . LYS A 1 91 ? -14.928 -7.693 8.505 1.00 89.06 91 LYS A C 1
ATOM 725 O O . LYS A 1 91 ? -15.097 -8.522 9.412 1.00 89.06 91 LYS A O 1
ATOM 730 N N . PHE A 1 92 ? -15.017 -6.383 8.730 1.00 91.56 92 PHE A N 1
ATOM 731 C CA . PHE A 1 92 ? -15.374 -5.824 10.032 1.00 91.56 92 PHE A CA 1
ATOM 732 C C . PHE A 1 92 ? -16.881 -5.850 10.270 1.00 91.56 92 PHE A C 1
ATOM 734 O O . PHE A 1 92 ? -17.669 -5.493 9.402 1.00 91.56 92 PHE A O 1
ATOM 741 N N . SER A 1 93 ? -17.271 -6.250 11.481 1.00 92.56 93 SER A N 1
ATOM 742 C CA . SER A 1 93 ? -18.604 -5.9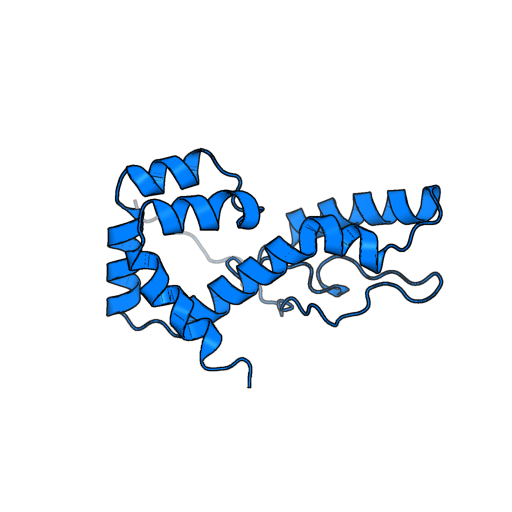67 12.010 1.00 92.56 93 SER A CA 1
ATOM 743 C C . SER A 1 93 ? -18.675 -4.518 12.501 1.00 92.56 93 SER A C 1
ATOM 745 O O . SER A 1 93 ? -17.643 -3.874 12.703 1.00 92.56 93 SER A O 1
ATOM 747 N N . HIS A 1 94 ? -19.881 -4.017 12.782 1.00 94.25 94 HIS A N 1
ATOM 748 C CA . HIS A 1 94 ? -20.056 -2.701 13.409 1.00 94.25 94 HIS A CA 1
ATOM 749 C C . HIS A 1 94 ? -19.257 -2.552 14.711 1.00 94.25 94 HIS A C 1
ATOM 751 O O . HIS A 1 94 ? -18.617 -1.526 14.919 1.00 94.25 94 HIS A O 1
ATOM 757 N N . LYS A 1 95 ? -19.203 -3.603 15.542 1.00 93.62 95 LYS A N 1
ATOM 758 C CA . LYS A 1 95 ? -18.389 -3.604 16.765 1.00 93.62 95 LYS A CA 1
ATOM 759 C C . LYS A 1 95 ? -16.903 -3.387 16.469 1.00 93.62 95 LYS A C 1
ATOM 761 O O . LYS A 1 95 ? -16.276 -2.566 17.123 1.00 93.62 95 LYS A O 1
ATOM 766 N N . ASN A 1 96 ? -16.358 -4.064 15.456 1.00 93.94 96 ASN A N 1
ATOM 767 C CA . ASN A 1 96 ? -14.951 -3.897 15.085 1.00 93.94 96 ASN A CA 1
ATOM 768 C C . ASN A 1 96 ? -14.651 -2.472 14.603 1.00 93.94 96 ASN A C 1
ATOM 770 O O . ASN A 1 96 ? -13.564 -1.964 14.862 1.00 93.94 96 ASN A O 1
ATOM 774 N N . TYR A 1 97 ? -15.593 -1.829 13.904 1.00 94.25 97 TYR A N 1
ATOM 775 C CA . TYR A 1 97 ? -15.447 -0.425 13.520 1.00 94.25 97 TYR A CA 1
ATOM 776 C C . TYR A 1 97 ? -15.440 0.506 14.734 1.00 94.25 97 TYR A C 1
ATOM 778 O O . TYR A 1 97 ? -14.589 1.390 14.785 1.00 94.25 97 TYR A O 1
ATOM 786 N N . ASN A 1 98 ? -16.322 0.283 15.712 1.00 96.25 98 ASN A N 1
ATOM 787 C CA . ASN A 1 98 ? -16.328 1.059 16.954 1.00 96.25 98 ASN A CA 1
ATOM 788 C C . ASN A 1 98 ? -15.007 0.888 17.713 1.00 96.25 98 ASN A C 1
ATOM 790 O O . ASN A 1 98 ? -14.334 1.878 17.982 1.00 96.25 98 ASN A O 1
ATOM 794 N N . ASP A 1 99 ? -14.569 -0.358 17.925 1.00 94.94 99 ASP A N 1
ATOM 795 C CA . ASP A 1 99 ? -13.289 -0.657 18.578 1.00 94.94 99 ASP A CA 1
ATOM 796 C C . ASP A 1 99 ? -12.115 0.023 17.846 1.00 94.94 99 ASP A C 1
ATOM 798 O O . ASP A 1 99 ? -11.214 0.578 18.474 1.00 94.94 99 ASP A O 1
ATOM 802 N N . LEU A 1 100 ? -12.118 0.017 16.506 1.00 94.56 100 LEU A N 1
ATOM 803 C CA . LEU A 1 100 ? -11.095 0.691 15.706 1.00 94.56 100 LEU A CA 1
ATOM 804 C C . LEU A 1 100 ? -11.098 2.206 15.953 1.00 94.56 100 LEU A C 1
ATOM 806 O O . LEU A 1 100 ? -10.038 2.783 16.193 1.00 94.56 100 LEU A O 1
ATOM 810 N N . VAL A 1 101 ? -12.263 2.855 15.905 1.00 95.44 101 VAL A N 1
ATOM 811 C CA . VAL A 1 101 ? -12.386 4.299 16.160 1.00 95.44 101 VAL A CA 1
ATOM 812 C C . VAL A 1 101 ? -11.929 4.636 17.578 1.00 95.44 101 VAL A C 1
ATOM 814 O O . VAL A 1 101 ? -11.162 5.585 17.753 1.00 95.44 101 VAL A O 1
ATOM 817 N N . ASP A 1 102 ? -12.301 3.830 18.568 1.00 96.00 102 ASP A N 1
ATOM 818 C CA . ASP A 1 102 ? -11.907 4.021 19.965 1.00 96.00 102 ASP A CA 1
ATOM 819 C C . ASP A 1 102 ? -10.392 3.891 20.147 1.00 96.00 102 ASP A C 1
ATOM 821 O O . ASP A 1 102 ? -9.765 4.679 20.860 1.00 96.00 102 ASP A O 1
ATOM 825 N N . TYR A 1 103 ? -9.762 2.926 19.472 1.00 95.56 103 TYR A N 1
ATOM 826 C CA . TYR A 1 103 ? -8.314 2.735 19.553 1.00 95.56 103 TYR A CA 1
ATOM 827 C C . TYR A 1 103 ? -7.569 3.904 18.914 1.00 95.56 103 TYR A C 1
ATOM 829 O O . TYR A 1 103 ? -6.657 4.467 19.520 1.00 95.56 103 TYR A O 1
ATOM 837 N N . PHE A 1 104 ? -7.984 4.310 17.716 1.00 94.75 104 PHE A N 1
ATOM 838 C CA . PHE A 1 104 ? -7.368 5.411 16.976 1.00 94.75 104 PHE A CA 1
ATOM 839 C C . PHE A 1 104 ? -7.696 6.797 17.549 1.00 94.75 104 PHE A C 1
ATOM 841 O O . PHE A 1 104 ? -7.023 7.767 17.204 1.00 94.75 104 PHE A O 1
ATOM 848 N N . SER A 1 105 ? -8.675 6.899 18.450 1.00 96.00 105 SER A N 1
ATOM 849 C CA . SER A 1 105 ? -8.983 8.130 19.184 1.00 96.00 105 SER A CA 1
ATOM 850 C C . SER A 1 105 ? -8.002 8.426 20.322 1.00 96.00 105 SER A C 1
ATOM 852 O O . SER A 1 105 ? -7.970 9.556 20.810 1.00 96.00 105 SER A O 1
ATOM 854 N N . GLN A 1 106 ? -7.180 7.452 20.719 1.00 96.38 106 GLN A N 1
ATOM 855 C CA . GLN A 1 106 ? -6.168 7.606 21.766 1.00 96.38 106 GLN A CA 1
ATOM 856 C C . GLN A 1 106 ? -4.978 8.434 21.263 1.00 96.38 106 GLN A C 1
ATOM 858 O O . GLN A 1 106 ? -4.462 8.184 20.168 1.00 96.38 106 GLN A O 1
ATOM 863 N N . ASP A 1 107 ? -4.476 9.357 22.088 1.00 96.19 107 ASP A N 1
ATOM 864 C CA . ASP A 1 107 ? -3.407 10.294 21.701 1.00 96.19 107 ASP A CA 1
ATOM 865 C C . ASP A 1 107 ? -2.144 9.586 21.203 1.00 96.19 107 ASP A C 1
ATOM 867 O O . ASP A 1 107 ? -1.540 9.997 20.216 1.00 96.19 107 ASP A O 1
ATOM 871 N N . LYS A 1 108 ? -1.793 8.439 21.798 1.00 95.00 108 LYS A N 1
ATOM 872 C CA . LYS A 1 108 ? -0.642 7.637 21.356 1.00 95.00 108 LYS A CA 1
ATOM 873 C C . LYS A 1 108 ? -0.725 7.198 19.889 1.00 95.00 108 LYS A C 1
ATOM 875 O O . LYS A 1 108 ? 0.314 7.100 19.245 1.00 95.00 108 LYS A O 1
ATOM 880 N N . LEU A 1 109 ? -1.921 6.914 19.362 1.00 95.31 109 LEU A N 1
ATOM 881 C CA . LEU A 1 109 ? -2.102 6.519 17.962 1.00 95.31 109 LEU A CA 1
ATOM 882 C C . LEU A 1 109 ? -2.322 7.734 17.063 1.00 95.31 109 LEU A C 1
ATOM 884 O O . LEU A 1 109 ? -1.777 7.760 15.960 1.00 95.31 109 LEU A O 1
ATOM 888 N N . LYS A 1 110 ? -3.044 8.756 17.543 1.00 95.69 110 LYS A N 1
ATOM 889 C CA . LYS A 1 110 ? -3.188 10.037 16.837 1.00 95.69 110 LYS A CA 1
ATOM 890 C C . LYS A 1 110 ? -1.832 10.658 16.522 1.00 95.69 110 LYS A C 1
ATOM 892 O O . LYS A 1 110 ? -1.597 10.998 15.369 1.00 95.69 110 LYS A O 1
ATOM 897 N N . ASN A 1 111 ? -0.931 10.707 17.503 1.00 95.81 111 ASN A N 1
ATOM 898 C CA . ASN A 1 111 ? 0.404 11.284 17.341 1.00 95.81 111 ASN A CA 1
ATOM 899 C C . ASN A 1 111 ? 1.221 10.529 16.284 1.00 95.81 111 ASN A C 1
ATOM 901 O O . ASN A 1 111 ? 1.857 11.135 15.427 1.00 95.81 111 ASN A O 1
ATOM 905 N N . ILE A 1 112 ? 1.145 9.191 16.274 1.00 94.94 112 ILE A N 1
ATOM 906 C CA . ILE A 1 112 ? 1.806 8.389 15.236 1.00 94.94 112 ILE A CA 1
ATOM 907 C C . ILE A 1 112 ? 1.232 8.723 13.857 1.00 94.94 112 ILE A C 1
ATOM 909 O O . ILE A 1 112 ? 1.997 8.892 12.912 1.00 94.94 112 ILE A O 1
ATOM 913 N N . LEU A 1 113 ? -0.090 8.829 13.724 1.00 93.44 113 LEU A N 1
ATOM 914 C CA . LEU A 1 113 ? -0.708 9.171 12.445 1.00 93.44 113 LEU A CA 1
ATOM 915 C C . LEU A 1 113 ? -0.387 10.596 11.984 1.00 93.44 113 LEU A C 1
ATOM 917 O O . LEU A 1 113 ? -0.207 10.794 10.788 1.00 93.44 113 LEU A O 1
ATOM 921 N N . SER A 1 114 ? -0.308 11.572 12.890 1.00 93.94 114 SER A N 1
ATOM 922 C CA . SER A 1 114 ? 0.011 12.960 12.534 1.00 93.94 114 SER A CA 1
ATOM 923 C C . SER A 1 114 ? 1.467 13.146 12.111 1.00 93.94 114 SER A C 1
ATOM 925 O O . SER A 1 114 ? 1.754 13.996 11.276 1.00 93.94 114 SER A O 1
ATOM 927 N N . GLU A 1 115 ? 2.385 12.347 12.658 1.00 94.94 115 GLU A N 1
ATOM 928 C CA . GLU A 1 115 ? 3.813 12.377 12.312 1.00 94.94 115 GLU A CA 1
ATOM 929 C C . GLU A 1 115 ? 4.137 11.658 10.993 1.00 94.94 115 GLU A C 1
ATOM 931 O O . GLU A 1 115 ? 5.250 11.781 10.481 1.00 94.94 115 GLU A O 1
ATOM 936 N N . ASN A 1 116 ? 3.211 10.859 10.451 1.00 93.44 116 ASN A N 1
ATOM 937 C CA . ASN A 1 116 ? 3.496 9.956 9.341 1.00 93.44 116 ASN A CA 1
ATOM 938 C C . ASN A 1 116 ? 2.656 10.243 8.097 1.00 93.44 116 ASN A C 1
ATOM 940 O O . ASN A 1 116 ? 1.462 10.524 8.142 1.00 93.44 116 ASN A O 1
ATOM 944 N N . VAL A 1 117 ? 3.296 10.078 6.942 1.00 93.31 117 VAL A N 1
ATOM 945 C CA . VAL A 1 117 ? 2.648 10.206 5.638 1.00 93.31 117 VAL A CA 1
ATOM 946 C C . VAL A 1 117 ? 1.793 8.966 5.371 1.00 93.31 117 VAL A C 1
ATOM 948 O O . VAL A 1 117 ? 2.273 7.831 5.434 1.00 93.31 117 VAL A O 1
ATOM 951 N N . ARG A 1 118 ? 0.515 9.178 5.039 1.00 92.50 118 ARG A N 1
ATOM 952 C CA . ARG A 1 118 ? -0.502 8.120 4.894 1.00 92.50 118 ARG A CA 1
ATOM 953 C C . ARG A 1 118 ? -0.170 7.120 3.783 1.00 92.50 118 ARG A C 1
ATOM 955 O O . ARG A 1 118 ? -0.731 6.028 3.763 1.00 92.50 118 ARG A O 1
ATOM 962 N N . GLU A 1 119 ? 0.645 7.519 2.818 1.00 93.75 119 GLU A N 1
ATOM 963 C CA . GLU A 1 119 ? 1.063 6.754 1.638 1.00 93.75 119 GLU A CA 1
ATOM 964 C C . GLU A 1 119 ? 2.120 5.697 1.980 1.00 93.75 119 GLU A C 1
ATOM 966 O O . GLU A 1 119 ? 2.360 4.804 1.173 1.00 93.75 119 GLU A O 1
ATOM 971 N N . TYR A 1 120 ? 2.720 5.763 3.174 1.00 94.38 120 TYR A N 1
ATOM 972 C CA . TYR A 1 120 ? 3.780 4.849 3.600 1.00 94.38 120 TYR A CA 1
ATOM 973 C C . TYR A 1 120 ? 3.434 4.114 4.910 1.00 94.38 120 TYR A C 1
ATOM 975 O O . TYR A 1 120 ? 4.129 4.296 5.916 1.00 94.38 120 TYR A O 1
ATOM 983 N N . PRO A 1 121 ? 2.363 3.290 4.946 1.00 93.81 121 PRO A N 1
ATOM 984 C CA . PRO A 1 121 ? 2.006 2.484 6.118 1.00 93.81 121 PRO A CA 1
ATOM 985 C C . PRO A 1 121 ? 3.154 1.617 6.645 1.00 93.81 121 PRO A C 1
ATOM 987 O O . PRO A 1 121 ? 3.245 1.408 7.857 1.00 93.81 121 PRO A O 1
ATOM 990 N N . SER A 1 122 ? 4.062 1.158 5.782 1.00 93.81 122 SER A N 1
ATOM 991 C CA . SER A 1 122 ? 5.239 0.372 6.175 1.00 93.81 122 SER A CA 1
ATOM 992 C C . SER A 1 122 ? 6.096 1.055 7.245 1.00 93.81 122 SER A C 1
ATOM 994 O O . SER A 1 122 ? 6.691 0.370 8.076 1.00 93.81 122 SER A O 1
ATOM 996 N N . LYS A 1 123 ? 6.108 2.394 7.285 1.00 94.06 123 LYS A N 1
ATOM 997 C CA . LYS A 1 123 ? 6.927 3.179 8.220 1.00 94.06 123 LYS A CA 1
ATOM 998 C C . LYS A 1 123 ? 6.366 3.237 9.637 1.00 94.06 123 LYS A C 1
ATOM 1000 O O . LYS A 1 123 ? 7.124 3.471 10.574 1.00 94.06 123 LYS A O 1
ATOM 1005 N N . PHE A 1 124 ? 5.060 3.036 9.817 1.00 94.25 124 PHE A N 1
ATOM 1006 C CA . PHE A 1 124 ? 4.416 3.296 11.107 1.00 94.25 124 PHE A CA 1
ATOM 1007 C C . PHE A 1 124 ? 3.506 2.181 11.615 1.00 94.25 124 PHE A C 1
ATOM 1009 O O . PHE A 1 124 ? 3.245 2.141 12.816 1.00 94.25 124 PHE A O 1
ATOM 1016 N N . VAL A 1 125 ? 3.070 1.236 10.775 1.00 92.06 125 VAL A N 1
ATOM 1017 C CA . VAL A 1 125 ? 2.207 0.124 11.214 1.00 92.06 125 VAL A CA 1
ATOM 1018 C C . VAL A 1 125 ? 2.862 -0.684 12.339 1.00 92.06 125 VAL A C 1
ATOM 1020 O O . VAL A 1 125 ? 2.206 -0.969 13.336 1.00 92.06 125 VAL A O 1
ATOM 1023 N N . ALA A 1 126 ? 4.164 -0.972 12.251 1.00 90.50 126 ALA A N 1
ATOM 1024 C CA . ALA A 1 126 ? 4.882 -1.660 13.326 1.00 90.50 126 ALA A CA 1
ATOM 1025 C C . ALA A 1 126 ? 4.876 -0.851 14.640 1.00 90.50 126 ALA A C 1
ATOM 1027 O O . ALA A 1 126 ? 4.543 -1.390 15.695 1.00 90.50 126 ALA A O 1
ATOM 1028 N N . LYS A 1 127 ? 5.150 0.463 14.576 1.00 93.25 127 LYS A N 1
ATOM 1029 C CA . LYS A 1 127 ? 5.092 1.380 15.735 1.00 93.25 127 LYS A CA 1
ATOM 1030 C C . LYS A 1 127 ? 3.693 1.387 16.364 1.00 93.25 127 LYS A C 1
ATOM 1032 O O . LYS A 1 127 ? 3.576 1.371 17.588 1.00 93.25 127 LYS A O 1
ATOM 1037 N N . MET A 1 128 ? 2.639 1.366 15.546 1.00 93.81 128 MET A N 1
ATOM 1038 C CA . MET A 1 128 ? 1.253 1.305 16.021 1.00 93.81 128 MET A CA 1
ATOM 1039 C C . MET A 1 128 ? 0.934 -0.015 16.721 1.00 93.81 128 MET A C 1
ATOM 1041 O O . MET A 1 128 ? 0.363 0.017 17.805 1.00 93.81 128 MET A O 1
ATOM 1045 N N . LEU A 1 129 ? 1.328 -1.157 16.148 1.00 92.50 129 LEU A N 1
ATOM 1046 C CA . LEU A 1 129 ? 1.108 -2.473 16.760 1.00 92.50 129 LEU A CA 1
ATOM 1047 C C . LEU A 1 129 ? 1.853 -2.619 18.094 1.00 92.50 129 LEU A C 1
ATOM 1049 O O . LEU A 1 129 ? 1.317 -3.202 19.029 1.00 92.50 129 LEU A O 1
ATOM 1053 N N . LEU A 1 130 ? 3.055 -2.045 18.210 1.00 93.44 130 LEU A N 1
ATOM 1054 C CA . LEU A 1 130 ? 3.810 -2.027 19.466 1.00 93.44 130 LEU A CA 1
ATOM 1055 C C . LEU A 1 130 ? 3.140 -1.153 20.537 1.00 93.44 130 LEU A C 1
ATOM 1057 O O . LEU A 1 130 ? 3.109 -1.520 21.709 1.00 93.44 130 LEU A O 1
ATOM 1061 N N . LYS A 1 131 ? 2.604 0.013 20.155 1.00 95.06 131 LYS A N 1
ATOM 1062 C CA . LYS A 1 131 ? 1.949 0.953 21.086 1.00 95.06 131 LYS A CA 1
ATOM 1063 C C . LYS A 1 131 ? 0.510 0.565 21.424 1.00 95.06 131 LYS A C 1
ATOM 1065 O O . LYS A 1 131 ? 0.007 0.938 22.487 1.00 95.06 131 LYS A O 1
ATOM 1070 N N . GLU A 1 132 ? -0.159 -0.160 20.541 1.00 94.94 132 GLU A N 1
ATOM 1071 C CA . GLU A 1 132 ? -1.500 -0.692 20.744 1.00 94.94 132 GLU A CA 1
ATOM 1072 C C . GLU A 1 132 ? -1.597 -2.140 20.230 1.00 94.94 132 GLU A C 1
ATOM 1074 O O . GLU A 1 132 ? -2.111 -2.384 19.135 1.00 94.94 132 GLU A O 1
ATOM 1079 N N . PRO A 1 133 ? -1.148 -3.128 21.029 1.00 93.81 133 PRO A N 1
ATOM 1080 C CA . PRO A 1 133 ? -1.185 -4.540 20.647 1.00 93.81 133 PRO A CA 1
ATOM 1081 C C . PRO A 1 133 ? -2.596 -5.067 20.375 1.00 93.81 133 PRO A C 1
ATOM 1083 O O . PRO A 1 133 ? -2.752 -6.046 19.645 1.00 93.81 133 PRO A O 1
ATOM 1086 N N . ARG A 1 134 ? -3.654 -4.415 20.892 1.00 93.31 134 ARG A N 1
ATOM 1087 C CA . ARG A 1 134 ? -5.046 -4.799 20.592 1.00 93.31 134 ARG A CA 1
ATOM 1088 C C . ARG A 1 134 ? -5.374 -4.666 19.104 1.00 93.31 134 ARG A C 1
ATOM 1090 O O . ARG A 1 134 ? -6.268 -5.368 18.639 1.00 93.31 134 ARG A O 1
ATOM 1097 N N . LEU A 1 135 ? -4.627 -3.860 18.344 1.00 92.06 135 LEU A N 1
ATOM 1098 C CA . LEU A 1 135 ? -4.739 -3.796 16.883 1.00 92.06 135 LEU A CA 1
ATOM 1099 C C . LEU A 1 135 ? -4.420 -5.137 16.202 1.00 92.06 135 LEU A C 1
ATOM 1101 O O . LEU A 1 135 ? -4.929 -5.395 15.112 1.00 92.06 135 LEU A O 1
ATOM 1105 N N . LEU A 1 136 ? -3.649 -6.029 16.838 1.00 89.44 136 LEU A N 1
ATOM 1106 C CA . LEU A 1 136 ? -3.369 -7.366 16.300 1.00 89.44 136 LEU A CA 1
ATOM 1107 C C . LEU A 1 136 ? -4.642 -8.204 16.127 1.00 89.44 136 LEU A C 1
ATOM 1109 O O . LEU A 1 136 ? -4.696 -9.031 15.218 1.00 89.44 136 LEU A O 1
ATOM 1113 N N . LYS A 1 137 ? -5.703 -7.934 16.904 1.00 86.44 137 LYS A N 1
ATOM 1114 C CA . LYS A 1 137 ? -7.026 -8.564 16.730 1.00 86.44 137 LYS A CA 1
ATOM 1115 C C . LYS A 1 137 ? -7.579 -8.369 15.315 1.00 86.44 137 LYS A C 1
ATOM 1117 O O . LYS A 1 137 ? -8.317 -9.211 14.813 1.00 86.44 137 LYS A O 1
ATOM 1122 N N . PHE A 1 138 ? -7.194 -7.278 14.657 1.00 84.69 138 PHE A N 1
ATOM 1123 C CA . PHE A 1 138 ? -7.559 -6.984 13.275 1.00 84.69 138 PHE A CA 1
ATOM 1124 C C . PHE A 1 138 ? -6.606 -7.632 12.258 1.00 84.69 138 PHE A C 1
ATOM 1126 O O . PHE A 1 138 ? -6.999 -7.879 11.119 1.00 84.69 138 PHE A O 1
ATOM 1133 N N . GLY A 1 139 ? -5.368 -7.926 12.670 1.00 71.69 139 GLY A N 1
ATOM 1134 C CA . GLY A 1 139 ? -4.326 -8.546 11.850 1.00 71.69 139 GLY A CA 1
ATOM 1135 C C . GLY A 1 139 ? -4.467 -10.063 11.694 1.00 71.69 139 GLY A C 1
ATOM 1136 O O . GLY A 1 139 ? -4.264 -10.573 10.598 1.00 71.69 139 GLY A O 1
ATOM 1137 N N . PHE A 1 140 ? -4.884 -10.798 12.732 1.00 55.25 140 PHE A N 1
ATOM 1138 C CA . PHE A 1 140 ? -5.013 -12.268 12.663 1.00 55.25 140 PHE A CA 1
ATOM 1139 C C . PHE A 1 140 ? -6.038 -12.755 11.622 1.00 55.25 140 PHE A C 1
ATOM 1141 O O . PHE A 1 140 ? -5.862 -13.814 11.024 1.00 55.25 140 PHE A O 1
ATOM 1148 N N . LYS A 1 141 ? -7.028 -11.921 11.281 1.00 52.47 141 LYS A N 1
ATOM 1149 C CA . LYS A 1 141 ? -8.025 -12.182 10.222 1.00 52.47 141 LYS A CA 1
ATOM 1150 C C . LYS A 1 141 ? -7.456 -12.136 8.786 1.00 52.47 141 LYS A C 1
ATOM 1152 O O . LYS A 1 141 ? -8.192 -12.374 7.818 1.00 52.47 141 LYS A O 1
ATOM 1157 N N . LEU A 1 142 ? -6.174 -11.781 8.634 1.00 46.97 142 LEU A N 1
ATOM 1158 C CA . LEU A 1 142 ? -5.423 -11.801 7.370 1.00 46.97 142 LEU A CA 1
ATOM 1159 C C . LEU A 1 142 ? -4.779 -13.168 7.091 1.00 46.97 142 LEU A C 1
ATOM 1161 O O . LEU A 1 142 ? -4.677 -13.557 5.930 1.00 46.97 142 LEU A O 1
ATOM 1165 N N . LEU A 1 143 ? -4.370 -13.902 8.134 1.00 44.06 143 LEU A N 1
ATOM 1166 C CA . LEU A 1 143 ? -3.647 -15.175 8.003 1.00 44.06 143 LEU A CA 1
ATOM 1167 C C . LEU A 1 143 ? -4.568 -16.377 7.771 1.00 44.06 143 LEU A C 1
ATOM 1169 O O . LEU A 1 143 ? -4.153 -17.338 7.132 1.00 44.06 143 LEU A O 1
ATOM 1173 N N . GLU A 1 144 ? -5.829 -16.302 8.201 1.00 44.81 144 GLU A N 1
ATOM 1174 C CA . GLU A 1 144 ? -6.813 -17.383 8.020 1.00 44.81 144 GLU A CA 1
ATOM 1175 C C . GLU A 1 144 ? -7.149 -17.704 6.553 1.00 44.81 144 GLU A C 1
ATOM 1177 O O . GLU A 1 144 ? -7.839 -18.686 6.302 1.00 44.81 144 GLU A O 1
ATOM 1182 N N . TYR A 1 145 ? -6.685 -16.915 5.575 1.00 42.81 145 TYR A N 1
ATOM 1183 C CA . TYR A 1 145 ? -7.078 -17.110 4.173 1.00 42.81 145 TYR A CA 1
ATOM 1184 C C . TYR A 1 145 ? -5.977 -16.838 3.135 1.00 42.81 145 TYR A C 1
ATOM 1186 O O . TYR A 1 145 ? -6.272 -16.501 1.995 1.00 42.81 145 TYR A O 1
ATOM 1194 N N . SER A 1 146 ? -4.698 -17.002 3.497 1.00 36.59 146 SER A N 1
ATOM 1195 C CA . SER A 1 146 ? -3.638 -17.227 2.487 1.00 36.59 146 SER A CA 1
ATOM 1196 C C . SER A 1 146 ? -3.558 -18.701 2.039 1.00 36.59 146 SER A C 1
ATOM 1198 O O . SER A 1 146 ? -2.486 -19.164 1.654 1.00 36.59 146 SER A O 1
ATOM 1200 N N . LYS A 1 147 ? -4.678 -19.432 2.108 1.00 32.88 147 LYS A N 1
ATOM 1201 C CA . LYS A 1 147 ? -4.882 -20.736 1.468 1.00 32.88 147 LYS A CA 1
ATOM 1202 C C . LYS A 1 147 ? -5.833 -20.566 0.295 1.00 32.88 147 LYS A C 1
ATOM 1204 O O . LYS A 1 147 ? -6.820 -19.819 0.474 1.00 32.88 147 LYS A O 1
#

Sequence (147 aa):
KKTNSKIVCYQSGMIPVYDRKLKTQDKNIYLIGDAAGMVKASSHGGIFYSMSASKYLVDSIINNKNYDSLWKKNLGLDLWLHLQIRNTLKKFSHKNYNDLVDYFSQDKLKNILSENVREYPSKFVAKMLLKEPRLLKFGFKLLEYSK

Secondary structure (DSSP, 8-state):
----PPP--------PPP-TT---EETTEE--GGGGT--BTTTTB-HHHHHHHHHHHHHHHHTT--HHHHHIIIIIHHHHHHHHHHHHHHT--HHHHHHHHHHHTSHHHHHHHHHS-TT-GGGTHHHHHHH-GGGHHHHGGGGGG--

pLDDT: mean 90.72, std 12.7, range [32.88, 98.06]